Protein AF-A0A800IF08-F1 (afdb_monomer)

pLDDT: mean 92.73, std 7.47, range [59.44, 98.0]

Sequence (80 aa):
ALGAVQVPADGQPIVLLNDRQTIGGYPKLGSVIARDTSCLAQLRPGNTITFEIIDLYQAHTINTLAQLKFDATPLLHTKD

Foldseek 3Di:
DQQWWFADPVRDTDGAHDPGDPDDDTDTPGGDQNVCVVVVVPDDPPDDDDDDDDDPVVSVVVVVVVVVVVVPDDDDPPDD

Mean predicted aligned error: 4.66 Å

Structure (mmCIF, N/CA/C/O backbone):
data_AF-A0A800IF08-F1
#
_entry.id   AF-A0A800IF08-F1
#
loop_
_atom_site.group_PDB
_atom_site.id
_atom_site.type_symbol
_atom_site.label_atom_id
_atom_site.label_alt_id
_atom_site.label_comp_id
_atom_site.label_asym_id
_atom_site.label_entity_id
_atom_site.label_seq_id
_atom_site.pdbx_PDB_ins_code
_atom_site.Cartn_x
_atom_site.Cartn_y
_atom_site.Cartn_z
_atom_site.occupancy
_atom_site.B_iso_or_equiv
_atom_site.auth_seq_id
_atom_site.auth_comp_id
_atom_site.auth_asym_id
_atom_site.auth_atom_id
_atom_site.pdbx_PDB_model_num
ATOM 1 N N . ALA A 1 1 ? 5.001 -5.846 7.742 1.00 87.94 1 ALA A N 1
ATOM 2 C CA . ALA A 1 1 ? 5.553 -5.824 6.374 1.00 87.94 1 ALA A CA 1
ATOM 3 C C . ALA A 1 1 ? 5.146 -4.514 5.716 1.00 87.94 1 ALA A C 1
ATOM 5 O O . ALA A 1 1 ? 4.180 -3.915 6.185 1.00 87.94 1 ALA A O 1
ATOM 6 N N . LEU A 1 2 ? 5.891 -4.056 4.706 1.00 94.31 2 LEU A N 1
ATOM 7 C CA . LEU A 1 2 ? 5.476 -2.909 3.895 1.00 94.31 2 LEU A CA 1
ATOM 8 C C . LEU A 1 2 ? 4.136 -3.250 3.238 1.00 94.31 2 LEU A C 1
ATOM 10 O O . LEU A 1 2 ? 3.988 -4.361 2.742 1.00 94.31 2 LEU A O 1
ATOM 14 N N . GLY A 1 3 ? 3.177 -2.333 3.291 1.00 95.50 3 GLY A N 1
ATOM 15 C CA . GLY A 1 3 ? 1.838 -2.520 2.745 1.00 95.50 3 GLY A CA 1
ATOM 16 C C . GLY A 1 3 ? 0.874 -3.310 3.633 1.00 95.50 3 GLY A C 1
ATOM 17 O O . GLY A 1 3 ? -0.290 -3.452 3.271 1.00 95.50 3 GLY A O 1
ATOM 18 N N . ALA A 1 4 ? 1.305 -3.807 4.798 1.00 95.56 4 ALA A N 1
ATOM 19 C CA . ALA A 1 4 ? 0.411 -4.548 5.685 1.00 95.56 4 ALA A CA 1
ATOM 20 C C . ALA A 1 4 ? -0.766 -3.669 6.136 1.00 95.56 4 ALA A C 1
ATOM 22 O O . ALA A 1 4 ? -0.552 -2.537 6.572 1.00 95.56 4 ALA A O 1
ATOM 23 N N . VAL A 1 5 ? -1.979 -4.218 6.070 1.00 95.62 5 VAL A N 1
ATOM 24 C CA . VAL A 1 5 ? -3.219 -3.545 6.475 1.00 95.62 5 VAL A CA 1
ATOM 25 C C . VAL A 1 5 ? -3.607 -4.035 7.865 1.00 95.62 5 VAL A C 1
ATOM 27 O O . VAL A 1 5 ? -4.058 -5.172 8.026 1.00 95.62 5 VAL A O 1
ATOM 30 N N . GLN A 1 6 ? -3.372 -3.200 8.875 1.00 95.88 6 GLN A N 1
ATOM 31 C CA . GLN A 1 6 ? -3.726 -3.470 10.267 1.00 95.88 6 GLN A CA 1
ATOM 32 C C . GLN A 1 6 ? -5.112 -2.933 10.599 1.00 95.88 6 GLN A C 1
ATOM 34 O O . GLN A 1 6 ? -5.504 -1.895 10.076 1.00 95.88 6 GLN A O 1
ATOM 39 N N . VAL A 1 7 ? -5.822 -3.612 11.498 1.00 96.38 7 VAL A N 1
ATOM 40 C CA . VAL A 1 7 ? -7.132 -3.164 11.987 1.00 96.38 7 VAL A CA 1
ATOM 41 C C . VAL A 1 7 ? -7.111 -3.101 13.515 1.00 96.38 7 VAL A C 1
ATOM 43 O O . VAL A 1 7 ? -7.020 -4.149 14.159 1.00 96.38 7 VAL A O 1
ATOM 46 N N . PRO A 1 8 ? -7.142 -1.897 14.113 1.00 95.81 8 PRO A N 1
ATOM 47 C CA . PRO A 1 8 ? -7.305 -1.711 15.551 1.00 95.81 8 PRO A CA 1
ATOM 48 C C . PRO A 1 8 ? -8.730 -2.041 16.023 1.00 95.81 8 PRO A C 1
ATOM 50 O O . PRO A 1 8 ? -9.608 -2.394 15.237 1.00 95.81 8 PRO A O 1
ATOM 53 N N . ALA A 1 9 ? -8.971 -1.910 17.331 1.00 95.81 9 ALA A N 1
ATOM 54 C CA . ALA A 1 9 ? -10.267 -2.216 17.947 1.00 95.81 9 ALA A CA 1
ATOM 55 C C . ALA A 1 9 ? -11.422 -1.308 17.477 1.00 95.81 9 ALA A C 1
ATOM 57 O O . ALA A 1 9 ? -12.579 -1.705 17.568 1.00 95.81 9 ALA A O 1
ATOM 58 N N . ASP A 1 10 ? -11.119 -0.112 16.969 1.00 97.12 10 ASP A N 1
ATOM 59 C CA . ASP A 1 10 ? -12.100 0.817 16.393 1.00 97.12 10 ASP A CA 1
ATOM 60 C C . ASP A 1 10 ? -12.493 0.472 14.943 1.00 97.12 10 ASP A C 1
ATOM 62 O O . ASP A 1 10 ? -13.369 1.116 14.367 1.00 97.12 10 ASP A O 1
ATOM 66 N N . GLY A 1 11 ? -11.866 -0.552 14.356 1.00 95.12 11 GLY A N 1
ATOM 67 C CA . GLY A 1 11 ? -12.169 -1.053 13.020 1.00 95.12 11 GLY A CA 1
ATOM 68 C C . GLY A 1 11 ? -11.564 -0.244 11.871 1.00 95.12 11 GLY A C 1
ATOM 69 O O . GLY A 1 11 ? -11.765 -0.629 10.720 1.00 95.12 11 GLY A O 1
ATOM 70 N N . GLN A 1 12 ? -10.819 0.835 12.137 1.00 94.62 12 GLN A N 1
ATOM 71 C CA . GLN A 1 12 ? -10.304 1.709 11.080 1.00 94.62 12 GLN A CA 1
ATOM 72 C C . GLN A 1 12 ? -8.978 1.185 10.498 1.00 94.62 12 GLN A C 1
ATOM 74 O O . GLN A 1 12 ? -7.986 1.095 11.223 1.00 94.62 12 GLN A O 1
ATOM 79 N N . PRO A 1 13 ? -8.901 0.839 9.197 1.00 94.81 13 PRO A N 1
ATOM 80 C CA . PRO A 1 13 ? -7.696 0.237 8.634 1.00 94.81 13 PRO A CA 1
ATOM 81 C C . PRO A 1 13 ? -6.499 1.194 8.593 1.00 94.81 13 PRO A C 1
ATOM 83 O O . PRO A 1 13 ? -6.615 2.348 8.186 1.00 94.81 13 PRO A O 1
ATOM 86 N N . ILE A 1 14 ? -5.317 0.673 8.921 1.00 94.94 14 ILE A N 1
ATOM 87 C CA . ILE A 1 14 ? -4.036 1.382 8.842 1.00 94.94 14 ILE A CA 1
ATOM 88 C C . ILE A 1 14 ? -3.120 0.633 7.872 1.00 94.94 14 ILE A C 1
ATOM 90 O O . ILE A 1 14 ? -2.756 -0.519 8.124 1.00 94.94 14 ILE A O 1
ATOM 94 N N . VAL A 1 15 ? -2.709 1.285 6.781 1.00 95.94 15 VAL A N 1
ATOM 95 C CA . VAL A 1 15 ? -1.714 0.727 5.850 1.00 95.94 15 VAL A CA 1
ATOM 96 C C . VAL A 1 15 ? -0.308 1.143 6.275 1.00 95.94 15 VAL A C 1
ATOM 98 O O . VAL A 1 15 ? 0.005 2.327 6.376 1.00 95.94 15 VAL A O 1
ATOM 101 N N . LEU A 1 16 ? 0.563 0.164 6.516 1.00 95.44 16 LEU A N 1
ATOM 102 C CA . LEU A 1 16 ? 1.928 0.401 6.982 1.00 95.44 16 LEU A CA 1
ATOM 103 C C . LEU A 1 16 ? 2.887 0.724 5.824 1.00 95.44 16 LEU A C 1
ATOM 105 O O . LEU A 1 16 ? 3.170 -0.145 5.000 1.00 95.44 16 LEU A O 1
ATOM 109 N N . LEU A 1 17 ? 3.446 1.937 5.797 1.00 95.69 17 LEU A N 1
ATOM 110 C CA . LEU A 1 17 ? 4.382 2.393 4.756 1.00 95.69 17 LEU A CA 1
ATOM 111 C C . LEU A 1 17 ? 5.862 2.192 5.155 1.00 95.69 17 LEU A C 1
ATOM 113 O O . LEU A 1 17 ? 6.197 1.261 5.897 1.00 95.69 17 LEU A O 1
ATOM 117 N N . ASN A 1 18 ? 6.771 3.000 4.602 1.00 93.69 18 ASN A N 1
ATOM 118 C CA . ASN A 1 18 ? 8.219 2.828 4.760 1.00 93.69 18 ASN A CA 1
ATOM 119 C C . ASN A 1 18 ? 8.685 2.986 6.213 1.00 93.69 18 ASN A C 1
ATOM 121 O O . ASN A 1 18 ? 9.427 2.129 6.686 1.00 93.69 18 ASN A O 1
ATOM 125 N N . ASP A 1 19 ? 8.134 3.955 6.944 1.00 93.50 19 ASP A N 1
ATOM 126 C CA . ASP A 1 19 ? 8.543 4.286 8.321 1.00 93.50 19 ASP A CA 1
ATOM 127 C C . ASP A 1 19 ? 7.755 3.502 9.386 1.00 93.50 19 ASP A C 1
ATOM 129 O O . ASP A 1 19 ? 7.637 3.893 10.546 1.00 93.50 19 ASP A O 1
ATOM 133 N N . ARG A 1 20 ? 7.158 2.376 8.986 1.00 92.94 20 ARG A N 1
ATOM 134 C CA . ARG A 1 20 ? 6.381 1.518 9.884 1.00 92.94 20 ARG A CA 1
ATOM 135 C C . ARG A 1 20 ? 7.244 0.940 11.013 1.00 92.94 20 ARG A C 1
ATOM 137 O O . ARG A 1 20 ? 8.387 0.535 10.805 1.00 92.94 20 ARG A O 1
ATOM 144 N N . GLN A 1 21 ? 6.621 0.737 12.169 1.00 89.25 21 GLN A N 1
ATOM 145 C CA . GLN A 1 21 ? 7.176 -0.078 13.251 1.00 89.25 21 GLN A CA 1
ATOM 146 C C . GLN A 1 21 ? 7.457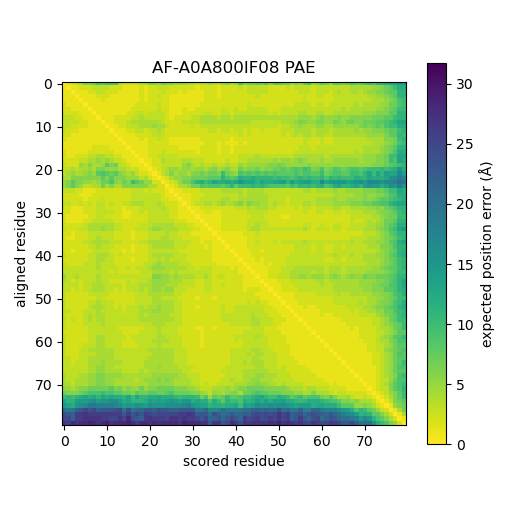 -1.529 12.812 1.00 89.25 21 GLN A C 1
ATOM 148 O O . GLN A 1 21 ? 6.740 -2.110 11.987 1.00 89.25 21 GLN A O 1
ATOM 153 N N . THR A 1 22 ? 8.495 -2.137 13.388 1.00 83.50 22 THR A N 1
ATOM 154 C CA . THR A 1 22 ? 8.895 -3.527 13.103 1.00 83.50 22 THR A CA 1
ATOM 155 C C . THR A 1 22 ? 8.026 -4.550 13.837 1.00 83.50 22 THR A C 1
ATOM 157 O O . THR A 1 22 ? 7.757 -5.624 13.297 1.00 83.50 22 THR A O 1
ATOM 160 N N . ILE A 1 23 ? 7.529 -4.193 15.023 1.00 85.06 23 ILE A N 1
ATOM 161 C CA . ILE A 1 23 ? 6.623 -4.992 15.856 1.00 85.06 23 ILE A CA 1
ATOM 162 C C . ILE A 1 23 ? 5.263 -4.296 15.884 1.00 85.06 23 ILE A C 1
ATOM 164 O O . ILE A 1 23 ? 5.193 -3.085 16.057 1.00 85.06 23 ILE A O 1
ATOM 168 N N . GLY A 1 24 ? 4.177 -5.048 15.717 1.00 81.25 24 GLY A N 1
ATOM 169 C CA . GLY A 1 24 ? 2.821 -4.509 15.812 1.00 81.25 24 GLY A CA 1
ATOM 170 C C . GLY A 1 24 ? 1.866 -5.521 16.432 1.00 81.25 24 GLY A C 1
ATOM 171 O O . GLY A 1 24 ? 1.963 -6.706 16.126 1.00 81.25 24 GLY A O 1
ATOM 172 N N . GLY A 1 25 ? 0.958 -5.044 17.288 1.00 89.12 25 GLY A N 1
ATOM 173 C CA . GLY A 1 25 ? 0.013 -5.883 18.039 1.00 89.12 25 GLY A CA 1
ATOM 174 C C . GLY A 1 25 ? -1.360 -6.071 17.388 1.00 89.12 25 GLY A C 1
ATOM 175 O O . GLY A 1 25 ? -2.130 -6.911 17.839 1.00 89.12 25 GLY A O 1
ATOM 176 N N . TYR A 1 26 ? -1.679 -5.314 16.334 1.00 95.31 26 TYR A N 1
ATOM 177 C CA . TYR A 1 26 ? -2.987 -5.396 15.681 1.00 95.31 26 TYR A CA 1
ATOM 178 C C . TYR A 1 26 ? -3.061 -6.511 14.631 1.00 95.31 26 TYR A C 1
ATOM 180 O O . TYR A 1 26 ? -2.069 -6.739 13.917 1.00 95.31 26 TYR A O 1
ATOM 188 N N . PRO A 1 27 ? -4.231 -7.169 14.490 1.00 94.44 27 PRO A N 1
ATOM 189 C CA . PRO A 1 27 ? -4.468 -8.149 13.440 1.00 94.44 27 PRO A CA 1
ATOM 190 C C . PRO A 1 27 ? -4.269 -7.521 12.060 1.00 94.44 27 PRO A C 1
ATOM 192 O O . PRO A 1 27 ? -4.517 -6.331 11.846 1.00 94.44 27 PRO A O 1
ATOM 195 N N . LYS A 1 28 ? -3.797 -8.339 11.119 1.00 93.62 28 LYS A N 1
ATOM 196 C CA . LYS A 1 28 ? -3.560 -7.941 9.730 1.00 93.62 28 LYS A CA 1
ATOM 197 C C . LYS A 1 28 ? -4.589 -8.626 8.844 1.00 93.62 28 LYS A C 1
ATOM 199 O O . LYS A 1 28 ? -4.639 -9.852 8.837 1.00 93.62 28 LYS A O 1
ATOM 204 N N . LEU A 1 29 ? -5.362 -7.848 8.090 1.00 92.75 29 LEU A N 1
ATOM 205 C CA . LEU A 1 29 ? -6.316 -8.389 7.112 1.00 92.75 29 LEU A CA 1
ATOM 206 C C . LEU A 1 29 ? -5.620 -8.904 5.850 1.00 92.75 29 LEU A C 1
ATOM 208 O O . LEU A 1 29 ? -6.102 -9.818 5.193 1.00 92.75 29 LEU A O 1
ATOM 212 N N . GLY A 1 30 ? -4.483 -8.303 5.511 1.00 93.50 30 GLY A N 1
ATOM 213 C CA . GLY A 1 30 ? -3.738 -8.604 4.302 1.00 93.50 30 GLY A CA 1
ATOM 214 C C . GLY A 1 30 ? -2.619 -7.596 4.090 1.00 93.50 30 GLY A C 1
ATOM 215 O O . GLY A 1 30 ? -2.171 -6.928 5.030 1.00 93.50 30 GLY A O 1
ATOM 216 N N . SER A 1 31 ? -2.163 -7.486 2.847 1.00 95.00 31 SER A N 1
ATOM 217 C CA . SER A 1 31 ? -1.150 -6.517 2.448 1.00 95.00 31 SER A CA 1
ATOM 218 C C . SER A 1 31 ? -1.452 -5.989 1.058 1.00 95.00 31 SER A C 1
ATOM 220 O O . SER A 1 31 ? -1.742 -6.775 0.161 1.00 95.00 31 SER A O 1
ATOM 222 N N . VAL A 1 32 ? -1.300 -4.681 0.867 1.00 96.31 32 VAL A N 1
ATOM 223 C CA . VAL A 1 32 ? -1.112 -4.137 -0.480 1.00 96.31 32 VAL A CA 1
ATOM 224 C C . VAL A 1 32 ? 0.261 -4.556 -0.999 1.00 96.31 32 VAL A C 1
ATOM 226 O O . VAL A 1 32 ? 1.194 -4.776 -0.211 1.00 96.31 32 VAL A O 1
ATOM 229 N N . ILE A 1 33 ? 0.400 -4.675 -2.317 1.00 95.94 33 ILE A N 1
ATOM 230 C CA . ILE A 1 33 ? 1.701 -4.941 -2.928 1.00 95.94 33 ILE A CA 1
ATOM 231 C C . ILE A 1 33 ? 2.616 -3.728 -2.748 1.00 95.94 33 ILE A C 1
ATOM 233 O O . ILE A 1 33 ? 2.170 -2.582 -2.722 1.00 95.94 33 ILE A O 1
ATOM 237 N N . ALA A 1 34 ? 3.923 -3.972 -2.637 1.00 92.56 34 ALA A N 1
ATOM 238 C CA . ALA A 1 34 ? 4.892 -2.912 -2.363 1.00 92.56 34 ALA A CA 1
ATOM 239 C C . ALA A 1 34 ? 4.837 -1.775 -3.399 1.00 92.56 34 ALA A C 1
ATOM 241 O O . ALA A 1 34 ? 4.973 -0.611 -3.032 1.00 92.56 34 ALA A O 1
ATOM 242 N N . ARG A 1 35 ? 4.587 -2.087 -4.676 1.00 91.12 35 ARG A N 1
ATOM 243 C CA . ARG A 1 35 ? 4.502 -1.081 -5.747 1.00 91.12 35 ARG A CA 1
ATOM 244 C C . ARG A 1 35 ? 3.363 -0.075 -5.546 1.00 91.12 35 ARG A C 1
ATOM 246 O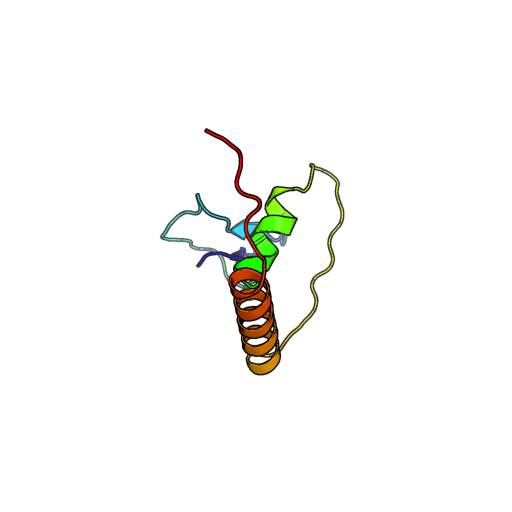 O . ARG A 1 35 ? 3.580 1.119 -5.756 1.00 91.12 35 ARG A O 1
ATOM 253 N N . ASP A 1 36 ? 2.217 -0.521 -5.042 1.00 95.31 36 ASP A N 1
ATOM 254 C CA . ASP A 1 36 ? 1.031 0.329 -4.861 1.00 95.31 36 ASP A CA 1
ATOM 255 C C . ASP A 1 36 ? 1.152 1.259 -3.649 1.00 95.31 36 ASP A C 1
ATOM 257 O O . ASP A 1 36 ? 0.426 2.246 -3.530 1.00 95.31 36 ASP A O 1
ATOM 261 N N . THR A 1 37 ? 2.124 1.017 -2.763 1.00 95.06 37 THR A N 1
ATOM 262 C CA . THR A 1 37 ? 2.392 1.922 -1.634 1.00 95.06 37 THR A CA 1
ATOM 263 C C . THR A 1 37 ? 2.813 3.320 -2.084 1.00 95.06 37 THR A C 1
ATOM 265 O O . THR A 1 37 ? 2.554 4.292 -1.376 1.00 95.06 37 THR A O 1
ATOM 268 N N . SER A 1 38 ? 3.393 3.442 -3.283 1.00 93.00 38 SER A N 1
ATOM 269 C CA . SER A 1 38 ? 3.717 4.738 -3.880 1.00 93.00 38 SER A CA 1
ATOM 270 C C . SER A 1 38 ? 2.461 5.551 -4.205 1.00 93.00 38 SER A C 1
ATOM 272 O O . SER A 1 38 ? 2.436 6.751 -3.945 1.00 93.00 38 SER A O 1
ATOM 274 N N . CYS A 1 39 ? 1.392 4.903 -4.680 1.00 93.62 39 CYS A N 1
ATOM 275 C CA . CYS A 1 39 ? 0.103 5.549 -4.914 1.00 93.62 39 CYS A CA 1
ATOM 276 C C . CYS A 1 39 ? -0.498 6.059 -3.602 1.00 93.62 39 CYS A C 1
ATOM 278 O O . CYS A 1 39 ? -0.958 7.196 -3.550 1.00 93.62 39 CYS A O 1
ATOM 280 N N . LEU A 1 40 ? -0.423 5.262 -2.529 1.00 94.94 40 LEU A N 1
ATOM 281 C CA . LEU A 1 40 ? -0.891 5.670 -1.200 1.00 94.94 40 LEU A CA 1
ATOM 282 C C . LEU A 1 40 ? -0.124 6.881 -0.656 1.00 94.94 40 LEU A C 1
ATOM 284 O O . LEU A 1 40 ? -0.729 7.772 -0.068 1.00 94.94 40 LEU A O 1
ATOM 288 N N . ALA A 1 41 ? 1.190 6.941 -0.884 1.00 94.44 41 ALA A N 1
ATOM 289 C CA . ALA A 1 41 ? 2.033 8.048 -0.433 1.00 94.44 41 ALA A CA 1
ATOM 290 C C . AL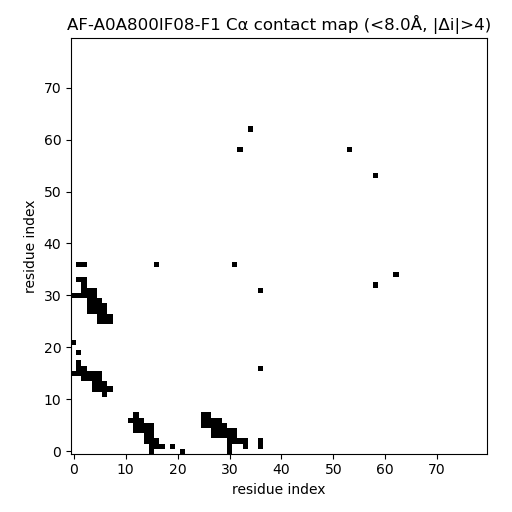A A 1 41 ? 1.716 9.390 -1.122 1.00 94.44 41 ALA A C 1
ATOM 292 O O . ALA A 1 41 ? 2.084 10.440 -0.603 1.00 94.44 41 ALA A O 1
ATOM 293 N N . GLN A 1 42 ? 1.043 9.370 -2.276 1.00 95.94 42 GLN A N 1
ATOM 294 C CA . GLN A 1 42 ? 0.640 10.575 -3.011 1.00 95.94 42 GLN A CA 1
ATOM 295 C C . GLN A 1 42 ? -0.745 11.104 -2.597 1.00 95.94 42 GLN A C 1
ATOM 297 O O . GLN A 1 42 ? -1.156 12.175 -3.048 1.00 95.94 42 GLN A O 1
ATOM 302 N N . LEU A 1 43 ? -1.484 10.372 -1.756 1.00 96.25 43 LEU A N 1
ATOM 303 C CA . LEU A 1 43 ? -2.826 10.762 -1.326 1.00 96.25 43 LEU A CA 1
ATOM 304 C C . LEU A 1 43 ? -2.790 11.882 -0.285 1.00 96.25 43 LEU A C 1
ATOM 306 O O . LEU A 1 43 ? -1.890 11.976 0.550 1.00 96.25 43 LEU A O 1
ATOM 310 N N . ARG A 1 44 ? -3.833 12.712 -0.298 1.00 97.12 44 ARG A N 1
ATOM 311 C CA . ARG A 1 44 ? -4.096 13.729 0.726 1.00 97.12 44 ARG A CA 1
ATOM 312 C C . ARG A 1 44 ? -5.153 13.236 1.718 1.00 97.12 44 ARG A C 1
ATOM 314 O O . ARG A 1 44 ? -6.006 12.425 1.343 1.00 97.12 44 ARG A O 1
ATOM 321 N N . PRO A 1 45 ? -5.167 13.761 2.958 1.00 96.00 45 PRO A N 1
ATOM 322 C CA . PRO A 1 45 ? -6.263 13.514 3.888 1.00 96.00 45 PRO A CA 1
ATOM 323 C C . PRO A 1 45 ? -7.627 13.790 3.240 1.00 96.00 45 PRO A C 1
ATOM 325 O O . PRO A 1 45 ? -7.808 14.802 2.563 1.00 96.00 45 PRO A O 1
ATOM 328 N N . GLY A 1 46 ? -8.573 12.868 3.427 1.00 96.00 46 GLY A N 1
ATOM 329 C CA . GLY A 1 46 ? -9.908 12.928 2.822 1.00 96.00 46 GLY A CA 1
ATOM 330 C C . GLY A 1 46 ? -10.018 12.315 1.421 1.00 96.00 46 GLY A C 1
ATOM 331 O O . GLY A 1 46 ? -11.126 12.206 0.900 1.00 96.00 46 GLY A O 1
ATOM 332 N N . ASN A 1 47 ? -8.918 11.881 0.794 1.00 96.81 47 ASN A N 1
ATOM 333 C CA . ASN A 1 47 ? -9.013 11.074 -0.423 1.00 96.81 47 ASN A CA 1
ATOM 334 C C . ASN A 1 47 ? -9.614 9.696 -0.123 1.00 96.81 47 ASN A C 1
ATOM 336 O O . ASN A 1 47 ? -9.362 9.101 0.922 1.00 96.81 47 ASN A O 1
ATOM 340 N N . THR A 1 48 ? -10.416 9.199 -1.063 1.00 95.75 48 THR A N 1
ATOM 341 C CA . THR A 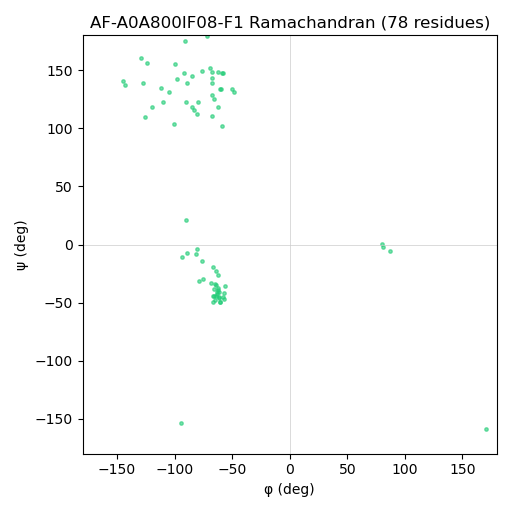1 48 ? -11.034 7.872 -0.989 1.00 95.75 48 THR A CA 1
ATOM 342 C C . THR A 1 48 ? -10.210 6.880 -1.799 1.00 95.75 48 THR A C 1
ATOM 344 O O . THR A 1 48 ? -9.715 7.219 -2.873 1.00 95.75 48 THR A O 1
ATOM 347 N N . ILE A 1 49 ? -10.090 5.655 -1.292 1.00 94.88 49 ILE A N 1
ATOM 348 C CA . ILE A 1 49 ? -9.478 4.529 -1.997 1.00 94.88 49 ILE A CA 1
ATOM 349 C C . ILE A 1 49 ? -10.404 3.320 -1.961 1.00 94.88 49 ILE A C 1
ATOM 351 O O . ILE A 1 49 ? -11.267 3.204 -1.091 1.00 94.88 49 ILE A O 1
ATOM 355 N N . THR A 1 50 ? -10.172 2.394 -2.879 1.00 95.75 50 THR A N 1
ATOM 356 C CA . THR A 1 50 ? -10.803 1.076 -2.909 1.00 95.75 50 THR A CA 1
ATOM 357 C C . THR A 1 50 ? -9.717 0.020 -3.016 1.00 95.75 50 THR A C 1
ATOM 359 O O . THR A 1 50 ? -8.758 0.200 -3.766 1.00 95.75 50 THR A O 1
ATOM 362 N N . PHE A 1 51 ? -9.864 -1.077 -2.278 1.00 94.88 51 PHE A N 1
ATOM 363 C CA . PHE A 1 51 ? -8.980 -2.229 -2.413 1.00 94.88 51 PHE A CA 1
ATOM 364 C C . PHE A 1 51 ? -9.524 -3.186 -3.470 1.00 94.88 51 PHE A C 1
ATOM 366 O O . PHE A 1 51 ? -10.723 -3.459 -3.505 1.00 94.88 5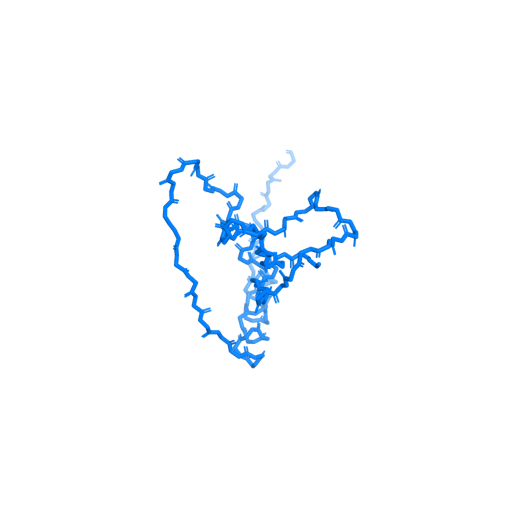1 PHE A O 1
ATOM 373 N N . GLU A 1 52 ? -8.626 -3.722 -4.287 1.00 95.12 52 GLU A N 1
ATOM 374 C CA . GLU A 1 52 ? -8.905 -4.821 -5.203 1.00 95.12 52 GLU A CA 1
ATOM 375 C C . GLU A 1 52 ? -8.283 -6.102 -4.645 1.00 95.12 52 GLU A C 1
ATOM 377 O O . GLU A 1 52 ? -7.126 -6.112 -4.217 1.00 95.12 52 GLU A O 1
ATOM 382 N N . ILE A 1 53 ? -9.065 -7.182 -4.608 1.00 96.25 53 ILE A N 1
ATOM 383 C CA . ILE A 1 53 ? -8.558 -8.491 -4.199 1.00 96.25 53 ILE A CA 1
ATOM 384 C C . ILE A 1 53 ? -7.830 -9.098 -5.390 1.00 96.25 53 ILE A C 1
ATOM 386 O O . ILE A 1 53 ? -8.432 -9.316 -6.437 1.00 96.25 53 ILE A O 1
ATOM 390 N N . ILE A 1 54 ? -6.560 -9.429 -5.182 1.00 96.56 54 ILE A N 1
ATOM 391 C CA . ILE A 1 54 ? -5.728 -10.124 -6.159 1.00 96.56 54 ILE A CA 1
ATOM 392 C C . ILE A 1 54 ? -5.158 -11.402 -5.552 1.00 96.56 54 ILE A C 1
ATOM 394 O O . ILE A 1 54 ? -4.998 -11.516 -4.333 1.00 96.56 54 ILE A O 1
ATOM 398 N N . ASP A 1 55 ? -4.818 -12.359 -6.408 1.00 96.75 55 ASP A N 1
ATOM 399 C CA . ASP A 1 55 ? -4.071 -13.548 -6.007 1.00 96.75 55 ASP A CA 1
ATOM 400 C C . ASP A 1 55 ? -2.547 -13.348 -6.155 1.00 96.75 55 ASP A C 1
ATOM 402 O O . ASP A 1 55 ? -2.052 -12.322 -6.636 1.00 96.75 55 ASP A O 1
ATOM 406 N N . LEU A 1 56 ? -1.772 -14.349 -5.722 1.00 95.75 56 LEU A N 1
ATOM 407 C CA . LEU A 1 56 ? -0.310 -14.309 -5.817 1.00 95.75 56 LEU A CA 1
ATOM 408 C C . LEU A 1 56 ? 0.190 -14.270 -7.266 1.00 95.75 56 LEU A C 1
ATOM 4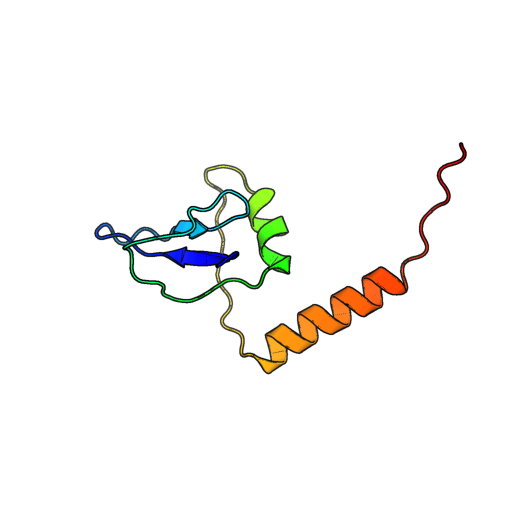10 O O . LEU A 1 56 ? 1.206 -13.631 -7.539 1.00 95.75 56 LEU A O 1
ATOM 414 N N . TYR A 1 57 ? -0.498 -14.935 -8.196 1.00 97.94 57 TYR A N 1
ATOM 415 C CA . TYR A 1 57 ? -0.096 -14.961 -9.601 1.00 97.94 57 TYR A CA 1
ATOM 416 C C . TYR A 1 57 ? -0.232 -13.572 -10.232 1.00 97.94 57 TYR A C 1
ATOM 418 O O . TYR A 1 57 ? 0.694 -13.097 -10.897 1.00 97.94 57 TYR A O 1
ATOM 426 N N . GLN A 1 58 ? -1.340 -12.885 -9.965 1.00 97.69 58 GLN A N 1
ATOM 427 C CA . GLN A 1 58 ? -1.571 -11.506 -10.377 1.00 97.69 58 GLN A CA 1
ATOM 428 C C . GLN A 1 58 ? -0.530 -10.568 -9.758 1.00 97.69 58 GLN A C 1
ATOM 430 O O . GLN A 1 58 ? 0.094 -9.795 -10.484 1.00 97.69 58 GLN A O 1
ATOM 435 N N . ALA A 1 59 ? -0.255 -10.693 -8.454 1.00 96.19 59 ALA A N 1
ATOM 436 C CA . ALA A 1 59 ? 0.765 -9.892 -7.775 1.00 96.19 59 ALA A CA 1
ATOM 437 C C . ALA A 1 59 ? 2.163 -10.064 -8.404 1.00 96.19 59 ALA A C 1
ATOM 439 O O . ALA A 1 59 ? 2.856 -9.076 -8.672 1.00 96.19 59 ALA A O 1
ATOM 440 N N . HIS A 1 60 ? 2.570 -11.305 -8.693 1.00 97.19 60 HIS A N 1
ATOM 441 C CA . HIS A 1 60 ? 3.828 -11.591 -9.386 1.00 97.19 60 HIS A CA 1
ATOM 442 C C . HIS A 1 60 ? 3.841 -11.028 -10.807 1.00 97.19 60 HIS A C 1
ATOM 444 O O . HIS A 1 60 ? 4.828 -10.412 -11.207 1.00 97.19 60 HIS A O 1
ATOM 450 N N . THR A 1 61 ? 2.748 -11.194 -11.550 1.00 98.00 61 THR A N 1
ATOM 451 C CA . THR A 1 61 ? 2.615 -10.697 -12.924 1.00 98.00 61 THR A CA 1
ATOM 452 C C . THR A 1 61 ? 2.752 -9.176 -12.976 1.00 98.00 61 THR A C 1
ATOM 454 O O . THR A 1 61 ? 3.574 -8.669 -13.739 1.00 98.00 61 THR A O 1
ATOM 457 N N . ILE A 1 62 ? 2.028 -8.446 -12.120 1.00 96.81 62 ILE A N 1
ATOM 458 C CA . ILE A 1 62 ? 2.109 -6.981 -12.013 1.00 96.81 62 ILE A CA 1
ATOM 459 C C . ILE A 1 62 ? 3.547 -6.549 -11.716 1.00 96.81 62 ILE A C 1
ATOM 461 O O . ILE A 1 62 ? 4.078 -5.654 -12.378 1.00 96.81 62 ILE A O 1
ATOM 465 N N . ASN A 1 63 ? 4.205 -7.202 -10.753 1.00 95.69 63 ASN A N 1
ATOM 466 C CA . ASN A 1 63 ? 5.567 -6.840 -10.382 1.00 95.69 63 ASN A CA 1
ATOM 467 C C . ASN A 1 63 ? 6.576 -7.103 -11.511 1.00 95.69 63 ASN A C 1
ATOM 469 O O . ASN A 1 63 ? 7.398 -6.233 -11.799 1.00 95.69 63 ASN A O 1
ATOM 473 N N . THR A 1 64 ? 6.495 -8.261 -12.173 1.00 97.38 64 THR A N 1
ATOM 474 C CA . THR A 1 64 ? 7.382 -8.619 -13.289 1.00 97.38 64 THR A CA 1
ATOM 475 C C . THR A 1 64 ? 7.182 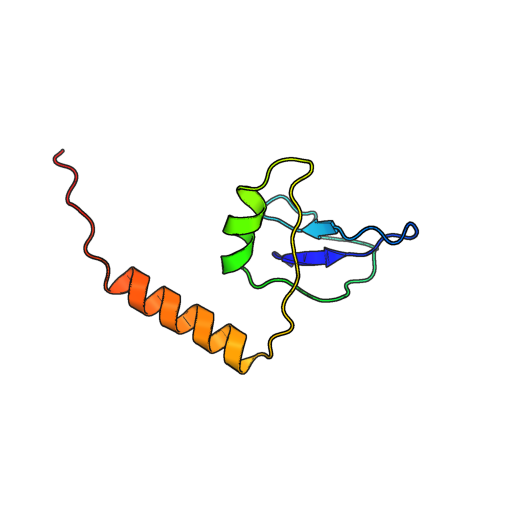-7.690 -14.481 1.00 97.38 64 THR A C 1
ATOM 477 O O . THR A 1 64 ? 8.158 -7.152 -14.996 1.00 97.38 64 THR A O 1
ATOM 480 N N . LEU A 1 65 ? 5.937 -7.436 -14.899 1.00 97.50 65 LEU A N 1
ATOM 481 C CA . LEU A 1 65 ? 5.651 -6.532 -16.019 1.00 97.50 65 LEU A CA 1
ATOM 482 C C . LEU A 1 65 ? 6.138 -5.108 -15.738 1.00 97.50 65 LEU A C 1
ATOM 484 O O . LEU A 1 65 ? 6.712 -4.460 -16.612 1.00 97.50 65 LEU A O 1
ATOM 488 N N . ALA A 1 66 ? 5.946 -4.624 -14.511 1.00 95.19 66 ALA A N 1
ATOM 489 C CA . ALA A 1 66 ? 6.417 -3.306 -14.120 1.00 95.19 66 ALA A CA 1
ATOM 490 C C . ALA A 1 66 ? 7.952 -3.224 -14.053 1.00 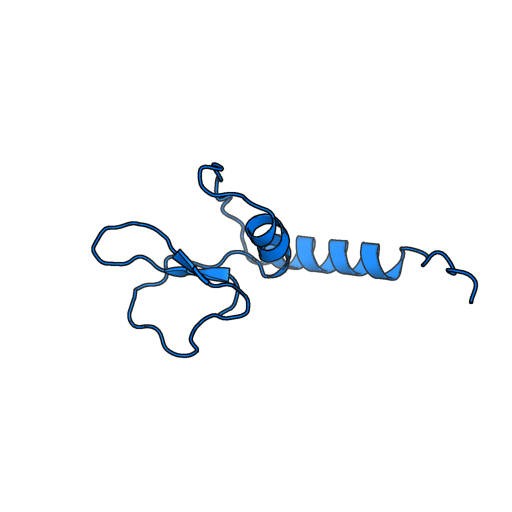95.19 66 ALA A C 1
ATOM 492 O O . ALA A 1 66 ? 8.507 -2.173 -14.376 1.00 95.19 66 ALA A O 1
ATOM 493 N N . GLN A 1 67 ? 8.638 -4.308 -13.670 1.00 95.00 67 GLN A N 1
ATOM 494 C CA . GLN A 1 67 ? 10.100 -4.386 -13.721 1.00 95.00 67 GLN A CA 1
ATOM 495 C C . GLN A 1 67 ? 10.608 -4.365 -15.166 1.00 95.00 67 GLN A C 1
ATOM 497 O O . GLN A 1 67 ? 11.428 -3.520 -15.499 1.00 95.00 67 GLN A O 1
ATOM 502 N N . LEU A 1 68 ? 10.043 -5.198 -16.045 1.00 97.19 68 LEU A N 1
ATOM 503 C CA . LEU A 1 68 ? 10.394 -5.216 -17.469 1.00 97.19 68 LEU A CA 1
ATOM 504 C C . LEU A 1 68 ? 10.182 -3.849 -18.125 1.00 97.19 68 LEU A C 1
ATOM 506 O O . LEU A 1 68 ? 11.023 -3.390 -18.892 1.00 97.19 68 LEU A O 1
ATOM 510 N N . LYS A 1 69 ? 9.072 -3.173 -17.800 1.00 95.31 69 LYS A N 1
ATOM 511 C CA . LYS A 1 69 ? 8.813 -1.812 -18.274 1.00 95.31 69 LYS A CA 1
ATOM 512 C C . LYS A 1 69 ? 9.882 -0.838 -17.785 1.00 95.31 69 LYS A C 1
ATOM 514 O O . LYS A 1 69 ? 10.335 -0.014 -18.572 1.00 95.31 69 LYS A O 1
ATOM 519 N N . PHE A 1 70 ? 10.254 -0.906 -16.507 1.00 93.44 70 PHE A N 1
ATOM 520 C CA . PHE A 1 70 ? 11.292 -0.049 -15.938 1.00 93.44 70 PHE A CA 1
ATOM 521 C C . PHE A 1 70 ? 12.636 -0.268 -16.644 1.00 93.44 70 PHE A C 1
ATOM 523 O O . PHE A 1 70 ? 13.220 0.697 -17.124 1.00 93.44 70 PHE A O 1
ATOM 530 N N . ASP A 1 71 ? 13.056 -1.523 -16.802 1.00 94.50 71 ASP A N 1
ATOM 531 C CA . ASP A 1 71 ? 14.328 -1.887 -17.440 1.00 94.50 71 ASP A CA 1
ATOM 532 C C . ASP A 1 71 ? 14.370 -1.492 -18.926 1.00 94.50 71 ASP A C 1
ATOM 534 O O . ASP A 1 71 ? 15.413 -1.101 -19.446 1.00 94.50 71 ASP A O 1
ATOM 538 N N . ALA A 1 72 ? 13.226 -1.556 -19.612 1.00 94.62 72 ALA A N 1
ATOM 539 C CA . ALA A 1 72 ? 13.094 -1.146 -21.007 1.00 94.62 72 ALA A CA 1
ATOM 540 C C . ALA A 1 72 ? 12.924 0.372 -21.195 1.00 94.62 72 ALA A C 1
ATOM 542 O O . ALA A 1 72 ? 12.923 0.839 -22.335 1.00 94.62 72 ALA A O 1
ATOM 543 N N . THR A 1 73 ? 12.737 1.151 -20.122 1.00 94.12 73 THR A N 1
ATOM 544 C CA . THR A 1 73 ? 12.542 2.603 -20.228 1.00 94.12 73 THR A CA 1
ATOM 545 C C . THR A 1 73 ? 13.903 3.283 -20.397 1.00 94.12 73 THR A C 1
ATOM 547 O O . THR A 1 73 ? 14.689 3.296 -19.448 1.00 94.12 73 THR A O 1
ATOM 550 N N . PRO A 1 74 ? 14.212 3.879 -21.566 1.00 88.81 74 PRO A N 1
ATOM 551 C CA . PRO A 1 74 ? 15.467 4.592 -21.745 1.00 88.81 74 PRO A CA 1
ATOM 552 C C . PRO A 1 74 ? 15.487 5.815 -20.828 1.00 88.81 74 PRO A C 1
ATOM 554 O O . PRO A 1 74 ? 14.585 6.655 -20.870 1.00 88.81 74 PRO A O 1
ATOM 557 N N . LEU A 1 75 ? 16.525 5.925 -20.001 1.00 84.00 75 LEU A N 1
ATOM 558 C CA . LEU A 1 75 ? 16.748 7.136 -19.225 1.00 84.00 75 LEU A CA 1
ATOM 559 C C . LEU A 1 75 ? 17.099 8.266 -20.192 1.00 84.00 75 LEU A C 1
ATOM 561 O O . LEU A 1 75 ? 17.990 8.133 -21.034 1.00 84.00 75 LEU A O 1
ATOM 565 N N . LEU A 1 76 ? 16.390 9.387 -20.075 1.00 83.25 76 LEU A N 1
ATOM 566 C CA . LEU A 1 76 ? 16.826 10.613 -20.722 1.00 83.25 76 LEU A CA 1
ATOM 567 C C . LEU A 1 76 ? 18.175 10.971 -20.099 1.00 83.25 76 LEU A C 1
ATOM 569 O O . LEU A 1 76 ? 18.246 11.188 -18.891 1.00 83.25 76 LEU A O 1
ATOM 573 N N . HIS A 1 77 ? 19.239 11.014 -20.903 1.00 74.44 77 HIS A N 1
ATOM 574 C CA . HIS A 1 77 ? 20.485 11.631 -20.468 1.00 74.44 77 HIS A CA 1
ATOM 575 C C . HIS A 1 77 ? 20.173 13.089 -20.122 1.00 74.44 77 HIS A C 1
ATOM 577 O O . HIS A 1 77 ? 19.999 13.928 -21.009 1.00 74.44 77 HIS A O 1
ATOM 583 N N . THR A 1 78 ? 20.059 13.397 -18.834 1.00 62.44 78 THR A N 1
ATOM 584 C CA . THR A 1 78 ? 20.170 14.772 -18.364 1.00 62.44 78 THR A CA 1
ATOM 585 C C . THR A 1 78 ? 21.618 15.160 -18.607 1.00 62.44 78 THR A C 1
ATOM 587 O O . THR A 1 78 ? 22.505 14.558 -18.009 1.00 62.44 78 THR A O 1
ATOM 590 N N . LYS A 1 79 ? 21.856 16.066 -19.565 1.00 61.03 79 LYS A N 1
ATOM 591 C CA . LYS A 1 79 ? 23.185 16.651 -19.786 1.00 61.03 79 LYS A CA 1
ATOM 592 C C . LYS A 1 79 ? 23.749 17.113 -18.441 1.00 61.03 79 LYS A C 1
ATOM 594 O O . LYS A 1 79 ? 23.021 17.784 -17.708 1.00 61.03 79 LYS A O 1
ATOM 599 N N . ASP A 1 80 ? 24.994 16.720 -18.179 1.00 59.44 80 ASP A N 1
ATOM 600 C CA . ASP A 1 80 ? 25.830 17.244 -17.095 1.00 59.44 80 ASP A CA 1
ATOM 601 C C . ASP A 1 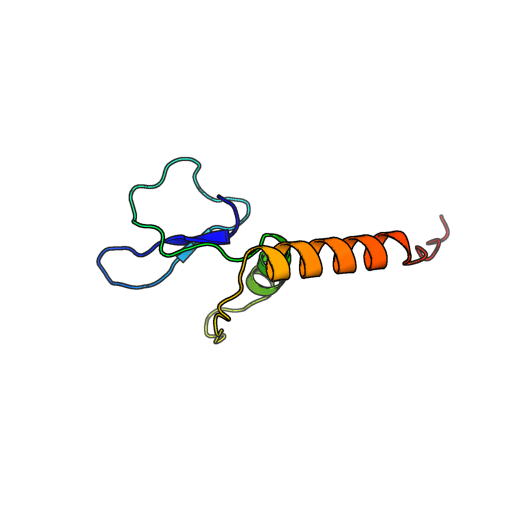80 ? 25.865 18.782 -17.097 1.00 59.44 80 ASP A C 1
ATOM 603 O O . ASP A 1 80 ? 25.885 19.377 -18.207 1.00 59.44 80 ASP A O 1
#

Nearest PDB structures (foldseek):
  5dud-assembly2_C  TM=9.409E-01  e=7.936E-03  Escherichia coli K-12
  5dud-assembly1_A  TM=9.454E-01  e=1.263E-02  Escherichia coli K-12
  9cpb-assembly1_3N  TM=1.790E-01  e=9.642E+00  Bos taurus

Solvent-accessible surface area (backbone atoms only — not comparable to full-atom values): 5262 Å² total; per-residue (Å²): 108,64,24,26,28,28,39,51,97,87,64,61,74,44,71,28,54,91,88,49,74,94,74,79,91,55,55,64,85,50,62,51,59,70,77,57,47,58,62,61,71,72,58,57,94,89,66,84,86,82,89,80,92,73,56,71,67,56,53,51,48,55,52,51,55,52,48,54,52,55,75,68,50,79,76,78,82,72,77,131

Secondary structure (DSSP, 8-state):
-TTEEE--TT---EE--TT--S---S-EEEE--GGGHHHHHTPPTT---------HHHHHHHHHHHHHHHHHSPPP----

Radius of gyration: 16.02 Å; Cα contacts (8 Å, |Δi|>4): 58; chains: 1; bounding box: 38×32×40 Å